Protein AF-A0A059XBL7-F1 (afdb_monomer)

Secondary structure (DSSP, 8-state):
-GGGHHHHHHHHHHHHHTT-HHHHHHHHHHHHHH-TT-HHHHHHHHHHHHHTT-HHHHHHHHHHHHHH-TT-HHHHHHHHHHHHHHT-HHHHHHHHHHHHHH-TT-TTHHHHHHHHHH--

Nearest PDB structures (foldseek):
  5hrz-assembly1_A  TM=9.425E-01  e=1.582E-05  synthetic construct
  6fd7-assembly1_A  TM=9.220E-01  e=4.304E-05  Homo sapiens
  2vyi-assembly2_B  TM=9.079E-01  e=3.704E-05  Homo sapiens
  4cgv-assembly3_C  TM=9.258E-01  e=6.423E-05  Homo sapiens
  6q3q-assembly1_B  TM=8.968E-01  e=1.747E-04  Arabidopsis

Foldseek 3Di:
DLVVLVVLLVVLLVCLVVVVLVSSLVSLVVSCVVPVLPLSSLLSNLSSCLSVLVLVSNLVSLVSNCVVVVLDLLSLQSNLSSCVSVVVLVSNLVSLVSSCVSPVDDPSSVSSVVVNVVRD

Structure (mmCIF, N/CA/C/O backbone):
data_AF-A0A059XBL7-F1
#
_entry.id   AF-A0A059XBL7-F1
#
loop_
_atom_site.group_PDB
_atom_site.id
_atom_site.type_symbol
_atom_site.label_atom_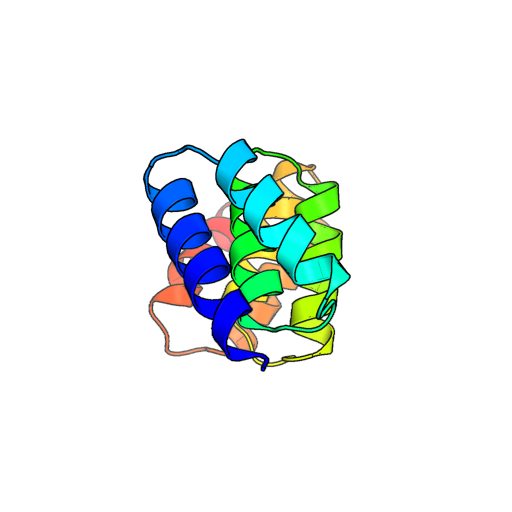id
_atom_site.label_alt_id
_atom_site.label_comp_id
_atom_site.label_asym_id
_atom_site.label_entity_id
_atom_site.label_seq_id
_atom_site.pdbx_PDB_ins_code
_atom_site.Cartn_x
_atom_site.Cartn_y
_atom_site.Cartn_z
_atom_site.occupancy
_atom_site.B_iso_or_equiv
_atom_site.auth_seq_id
_atom_site.auth_comp_id
_atom_site.auth_asym_id
_atom_site.auth_atom_id
_atom_site.pdbx_PDB_model_num
ATOM 1 N N . LYS A 1 1 ? 18.558 -5.503 -19.912 1.00 48.25 1 LYS A N 1
ATOM 2 C CA . LYS A 1 1 ? 19.126 -4.914 -18.674 1.00 48.25 1 LYS A CA 1
ATOM 3 C C . LYS A 1 1 ? 17.967 -4.405 -17.812 1.00 48.25 1 LYS A C 1
ATOM 5 O O . LYS A 1 1 ? 17.146 -3.682 -18.362 1.00 48.25 1 LYS A O 1
ATOM 10 N N . PRO A 1 2 ? 17.895 -4.751 -16.516 1.00 53.94 2 PRO A N 1
ATOM 11 C CA . PRO A 1 2 ? 16.863 -4.283 -15.570 1.00 53.94 2 PRO A CA 1
ATOM 12 C C . PRO A 1 2 ? 16.736 -2.749 -15.442 1.00 53.94 2 PRO A C 1
ATOM 14 O O . PRO A 1 2 ? 15.743 -2.238 -14.940 1.00 53.94 2 PRO A O 1
ATOM 17 N N . THR A 1 3 ? 17.709 -1.996 -15.963 1.00 60.31 3 THR A N 1
ATOM 18 C CA . THR A 1 3 ? 17.829 -0.529 -15.906 1.00 60.31 3 THR A CA 1
ATOM 19 C C . THR A 1 3 ? 16.700 0.272 -16.574 1.00 60.31 3 THR A C 1
ATOM 21 O O . THR A 1 3 ? 16.687 1.489 -16.436 1.00 60.31 3 THR A O 1
ATOM 24 N N . TYR A 1 4 ? 15.763 -0.354 -17.298 1.00 69.44 4 TYR A N 1
ATOM 25 C CA . TYR A 1 4 ? 14.608 0.342 -17.898 1.00 69.44 4 TYR A CA 1
ATOM 26 C C . TYR A 1 4 ? 13.348 0.331 -17.008 1.00 69.44 4 TYR A C 1
ATOM 28 O O . TYR A 1 4 ? 12.383 1.036 -17.300 1.00 69.44 4 TYR A O 1
ATOM 36 N N . LEU A 1 5 ? 13.344 -0.439 -15.912 1.00 85.25 5 LEU A N 1
ATOM 37 C CA . LEU A 1 5 ? 12.198 -0.506 -14.997 1.00 85.25 5 LEU A CA 1
ATOM 38 C C . LEU A 1 5 ? 12.149 0.707 -14.058 1.00 85.25 5 LEU A C 1
ATOM 40 O O . LEU A 1 5 ? 11.095 1.317 -13.895 1.00 85.25 5 LEU A O 1
ATOM 44 N N . GLU A 1 6 ? 13.302 1.106 -13.517 1.00 88.25 6 GLU A N 1
ATOM 45 C CA . GLU A 1 6 ? 13.434 2.218 -12.561 1.00 88.25 6 GLU A CA 1
ATOM 46 C C . GLU A 1 6 ? 12.851 3.551 -13.069 1.00 88.25 6 GLU A C 1
ATOM 48 O O . GLU A 1 6 ? 12.066 4.164 -12.345 1.00 88.25 6 GLU A O 1
ATOM 53 N N . PRO A 1 7 ? 13.102 4.001 -14.319 1.00 92.88 7 PRO A N 1
ATOM 54 C CA . PRO A 1 7 ? 12.481 5.225 -14.826 1.00 92.88 7 PRO A CA 1
ATOM 55 C C . PRO A 1 7 ? 10.948 5.179 -14.835 1.00 92.88 7 PRO A C 1
ATOM 57 O O . PRO A 1 7 ? 10.307 6.193 -14.569 1.00 92.88 7 PRO A O 1
ATOM 60 N N . ARG A 1 8 ? 10.349 4.010 -15.108 1.00 93.50 8 ARG A N 1
ATOM 61 C CA . ARG A 1 8 ? 8.887 3.840 -15.100 1.00 93.50 8 ARG A CA 1
ATOM 62 C C . ARG A 1 8 ? 8.323 3.876 -13.687 1.00 93.50 8 ARG A C 1
ATOM 64 O O . ARG A 1 8 ? 7.288 4.501 -13.480 1.00 93.50 8 ARG A O 1
ATOM 71 N N . ILE A 1 9 ? 9.010 3.261 -12.725 1.00 96.44 9 ILE A N 1
ATOM 72 C CA . ILE A 1 9 ? 8.625 3.307 -11.307 1.00 96.44 9 ILE A CA 1
ATOM 73 C C . ILE A 1 9 ? 8.712 4.747 -10.788 1.00 96.44 9 ILE A C 1
ATOM 75 O O . ILE A 1 9 ? 7.768 5.234 -10.169 1.00 96.44 9 ILE A O 1
ATOM 79 N N . ASN A 1 10 ? 9.803 5.451 -11.096 1.00 95.75 10 ASN A N 1
ATOM 80 C CA . ASN A 1 10 ? 10.001 6.840 -10.683 1.00 95.75 10 ASN A CA 1
ATOM 81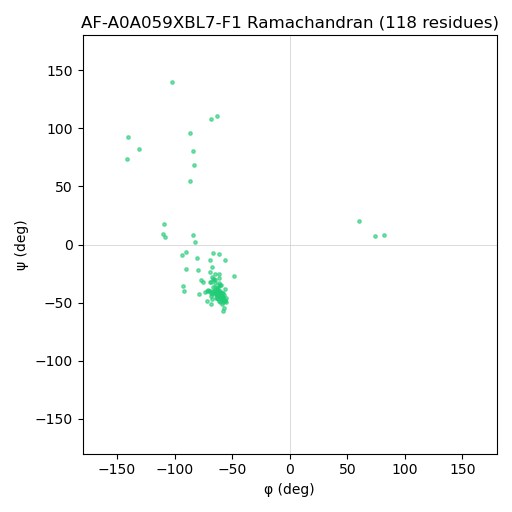 C C . ASN A 1 10 ? 8.946 7.769 -11.296 1.00 95.75 10 ASN A C 1
ATOM 83 O O . ASN A 1 10 ? 8.352 8.584 -10.588 1.00 95.75 10 ASN A O 1
ATOM 87 N N . LEU A 1 11 ? 8.656 7.611 -12.592 1.00 96.19 11 LEU A N 1
ATOM 88 C CA . LEU A 1 11 ? 7.587 8.354 -13.257 1.00 96.19 11 LEU A CA 1
ATOM 89 C C . LEU A 1 11 ? 6.223 8.071 -12.616 1.00 96.19 11 LEU A C 1
ATOM 91 O O . LEU A 1 11 ? 5.470 9.009 -12.361 1.00 96.19 11 LEU A O 1
ATOM 95 N N . ALA A 1 12 ? 5.922 6.809 -12.311 1.00 97.12 12 ALA A N 1
ATOM 96 C CA . ALA A 1 12 ? 4.683 6.437 -11.641 1.00 97.12 12 ALA A CA 1
ATOM 97 C C . ALA A 1 12 ? 4.568 7.060 -10.238 1.00 97.12 12 ALA A C 1
ATOM 99 O O . ALA A 1 12 ? 3.497 7.530 -9.861 1.00 97.12 12 ALA A O 1
ATOM 100 N N . GLY A 1 13 ? 5.674 7.158 -9.493 1.00 97.06 13 GLY A N 1
ATOM 101 C CA . GLY A 1 13 ? 5.721 7.874 -8.216 1.00 97.06 13 GLY A CA 1
ATOM 102 C C . GLY A 1 13 ? 5.352 9.357 -8.356 1.00 97.06 13 GLY A C 1
ATOM 103 O O . GLY A 1 13 ? 4.516 9.864 -7.606 1.00 97.06 13 GLY A O 1
ATOM 104 N N . ILE A 1 14 ? 5.897 10.039 -9.368 1.00 97.62 14 ILE A N 1
ATOM 105 C CA . ILE A 1 14 ? 5.550 11.437 -9.682 1.00 97.62 14 ILE A CA 1
ATOM 106 C C . ILE A 1 14 ? 4.076 11.546 -10.102 1.00 97.62 14 ILE A C 1
ATOM 108 O O . ILE A 1 14 ? 3.363 12.452 -9.674 1.00 97.62 14 ILE A O 1
ATOM 112 N N . GLN A 1 15 ? 3.584 10.608 -10.911 1.00 97.75 15 GLN A N 1
ATOM 113 C CA . GLN A 1 15 ? 2.184 10.570 -11.338 1.00 97.75 15 GLN A CA 1
ATOM 114 C C . GLN A 1 15 ? 1.227 10.379 -10.152 1.00 97.75 15 GLN A C 1
ATOM 116 O O . GLN A 1 15 ? 0.212 11.074 -10.093 1.00 97.75 15 GLN A O 1
ATOM 121 N N . ASN A 1 16 ? 1.567 9.537 -9.169 1.00 96.44 16 ASN A N 1
ATOM 122 C CA . ASN A 1 16 ? 0.805 9.410 -7.922 1.00 96.44 16 ASN A CA 1
ATOM 123 C C . ASN A 1 16 ? 0.730 10.738 -7.159 1.00 96.44 16 ASN A C 1
ATOM 125 O O . ASN A 1 16 ? -0.335 11.099 -6.661 1.00 96.44 16 ASN A O 1
ATOM 129 N N . GLN A 1 17 ? 1.836 11.482 -7.070 1.00 96.44 17 GLN A N 1
ATOM 130 C CA . GLN A 1 17 ? 1.849 12.805 -6.431 1.00 96.44 17 GLN A CA 1
ATOM 131 C C . GLN A 1 17 ? 0.979 13.820 -7.186 1.00 96.44 17 GLN A C 1
ATOM 133 O O . GLN A 1 17 ? 0.351 14.674 -6.570 1.00 96.44 17 GLN A O 1
ATOM 138 N N . GLN A 1 18 ? 0.894 13.696 -8.511 1.00 97.44 18 GLN A N 1
ATOM 139 C CA . GLN A 1 18 ? 0.064 14.5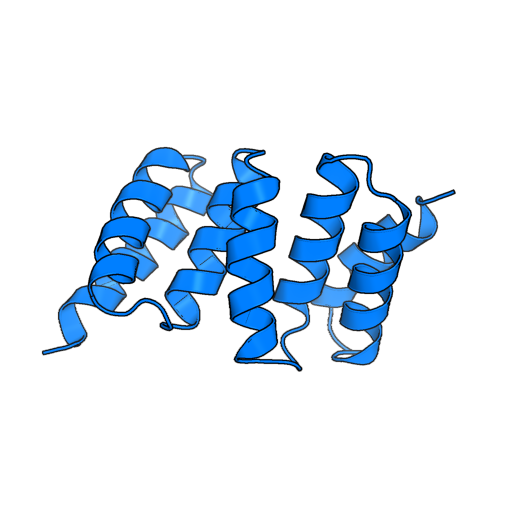45 -9.371 1.00 97.44 18 GLN A CA 1
ATOM 140 C C . GLN A 1 18 ? -1.413 14.117 -9.441 1.00 97.44 18 GLN A C 1
ATOM 142 O O . GLN A 1 18 ? -2.175 14.707 -10.203 1.00 97.44 18 GLN A O 1
ATOM 147 N N . GLY A 1 19 ? -1.827 13.071 -8.717 1.00 96.94 19 GLY A N 1
ATOM 148 C CA . GLY A 1 19 ? -3.191 12.534 -8.795 1.00 96.94 19 GLY A CA 1
ATOM 149 C C . GLY A 1 19 ? -3.492 11.731 -10.069 1.00 96.94 19 GLY A C 1
ATOM 150 O O . GLY A 1 19 ? -4.631 11.336 -10.307 1.00 96.94 19 GLY A O 1
ATOM 151 N N . LYS A 1 20 ? -2.482 11.457 -10.901 1.00 98.19 20 LYS A N 1
ATOM 152 C CA . LYS A 1 20 ? -2.599 10.737 -12.179 1.00 98.19 20 LYS A CA 1
ATOM 153 C C . LYS A 1 20 ? -2.505 9.223 -11.968 1.00 98.19 20 LYS A C 1
ATOM 155 O O . LYS A 1 20 ? -1.673 8.548 -12.573 1.00 98.19 20 LYS A O 1
ATOM 160 N N . TYR A 1 21 ? -3.357 8.689 -11.096 1.00 97.62 21 TYR A N 1
ATOM 161 C CA . TYR A 1 21 ? -3.237 7.316 -10.594 1.00 97.62 21 TYR A CA 1
ATOM 162 C C . TYR A 1 21 ? -3.323 6.253 -11.691 1.00 97.62 21 TYR A C 1
ATOM 164 O O . TYR A 1 21 ? -2.540 5.312 -11.675 1.00 97.62 21 TYR A O 1
ATOM 172 N N . GLN A 1 22 ? -4.213 6.411 -12.677 1.00 97.75 22 GLN A N 1
ATOM 173 C CA . GLN A 1 22 ? -4.337 5.419 -13.749 1.00 97.75 22 GLN A CA 1
ATOM 174 C C . GLN A 1 22 ? -3.057 5.321 -14.589 1.00 97.75 22 GLN A C 1
ATOM 176 O O . GLN A 1 22 ? -2.588 4.225 -14.865 1.00 97.75 22 GLN A O 1
ATOM 181 N N . GLN A 1 23 ? -2.430 6.456 -14.909 1.00 97.56 23 GLN A N 1
ATOM 182 C CA . GLN A 1 23 ? -1.173 6.459 -15.662 1.00 97.56 23 GLN A CA 1
ATOM 183 C C . GLN A 1 23 ? -0.021 5.837 -14.857 1.00 97.56 23 GLN A C 1
ATOM 185 O O . GLN A 1 23 ? 0.826 5.146 -15.424 1.00 97.56 23 GLN A O 1
ATOM 190 N N . ALA A 1 24 ? -0.001 6.065 -13.538 1.00 97.88 24 ALA A N 1
ATOM 191 C CA . ALA A 1 24 ? 0.949 5.414 -12.644 1.00 97.8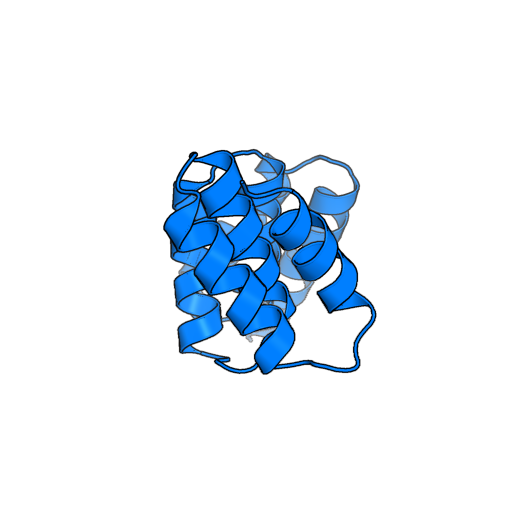8 24 ALA A CA 1
ATOM 192 C C . ALA A 1 24 ? 0.749 3.892 -12.642 1.00 97.88 24 ALA A C 1
ATOM 194 O O . ALA A 1 24 ? 1.715 3.147 -12.805 1.00 97.88 24 ALA A O 1
ATOM 195 N N . ILE A 1 25 ? -0.504 3.437 -12.524 1.00 98.31 25 ILE A N 1
ATOM 196 C CA . ILE A 1 25 ? -0.875 2.019 -12.570 1.00 98.31 25 ILE A CA 1
ATOM 197 C C . ILE A 1 25 ? -0.417 1.395 -13.890 1.00 98.31 25 ILE A C 1
ATOM 199 O O . ILE A 1 25 ? 0.280 0.390 -13.851 1.00 98.31 25 ILE A O 1
ATOM 203 N N . ASP A 1 26 ? -0.705 2.008 -15.039 1.00 96.75 26 ASP A N 1
ATOM 204 C CA . ASP A 1 26 ? -0.332 1.458 -16.350 1.00 96.75 26 ASP A CA 1
ATOM 205 C C . ASP A 1 26 ? 1.192 1.266 -16.485 1.00 96.75 26 ASP A C 1
ATOM 207 O O . ASP A 1 26 ? 1.671 0.232 -16.959 1.00 96.75 26 ASP A O 1
ATOM 211 N N . ASN A 1 27 ? 1.981 2.237 -16.007 1.00 96.06 27 ASN A N 1
ATOM 212 C CA . ASN A 1 27 ? 3.441 2.135 -15.984 1.00 96.06 27 ASN A CA 1
ATOM 213 C C . ASN A 1 27 ? 3.939 1.003 -15.078 1.00 96.06 27 ASN A C 1
ATOM 215 O O . ASN A 1 27 ? 4.879 0.290 -15.439 1.00 96.06 27 ASN A O 1
ATOM 219 N N . LEU A 1 28 ? 3.329 0.844 -13.906 1.00 97.38 28 LEU A N 1
ATOM 220 C CA . LEU A 1 28 ? 3.721 -0.152 -12.912 1.00 97.38 28 LEU A CA 1
ATOM 221 C C . LEU A 1 28 ? 3.251 -1.559 -13.283 1.00 97.38 28 LEU A C 1
ATOM 223 O O . LEU A 1 28 ? 3.945 -2.522 -12.977 1.00 97.38 28 LEU A O 1
ATOM 227 N N . GLU A 1 29 ? 2.133 -1.693 -13.991 1.00 96.31 29 GLU A N 1
ATOM 228 C CA . GLU A 1 29 ? 1.648 -2.960 -14.538 1.00 96.31 29 GLU A CA 1
ATOM 229 C C . GLU A 1 29 ? 2.602 -3.520 -15.592 1.00 96.31 29 GLU A C 1
ATOM 231 O O . GLU A 1 29 ? 2.929 -4.708 -15.564 1.00 96.31 29 GLU A O 1
ATOM 236 N N . PHE A 1 30 ? 3.144 -2.658 -16.457 1.00 94.06 30 PHE A N 1
ATOM 237 C CA . PHE A 1 30 ? 4.219 -3.048 -17.368 1.00 94.06 30 PHE A CA 1
ATOM 238 C C . PH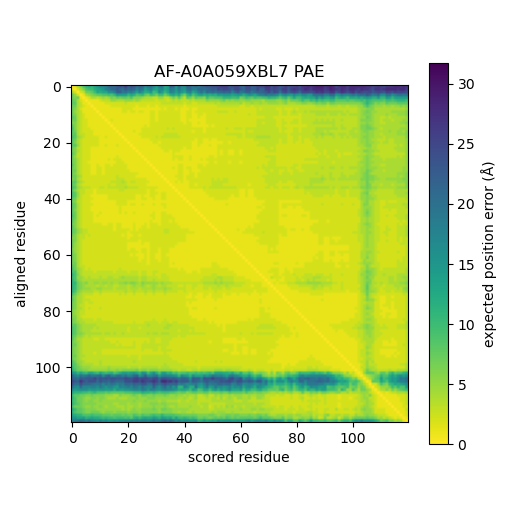E A 1 30 ? 5.451 -3.557 -16.604 1.00 94.06 30 PHE A C 1
ATOM 240 O O . PHE A 1 30 ? 6.023 -4.588 -16.953 1.00 94.06 30 PHE A O 1
ATOM 247 N N . VAL A 1 31 ? 5.851 -2.867 -15.530 1.00 95.25 31 VAL A N 1
ATOM 248 C CA . VAL A 1 31 ? 6.971 -3.313 -14.685 1.00 95.25 31 VAL A CA 1
ATOM 249 C C . VAL A 1 31 ? 6.647 -4.646 -14.009 1.00 95.25 31 VAL A C 1
ATOM 251 O O . VAL A 1 31 ? 7.496 -5.532 -13.998 1.00 95.25 31 VAL A O 1
ATOM 254 N N . ARG A 1 32 ? 5.419 -4.832 -13.512 1.00 95.56 32 ARG A N 1
ATOM 255 C CA . ARG A 1 32 ? 4.960 -6.061 -12.852 1.00 95.56 32 ARG A CA 1
ATOM 256 C C . ARG A 1 32 ? 5.008 -7.282 -13.767 1.00 95.56 32 ARG A C 1
ATOM 258 O O . ARG A 1 32 ? 5.295 -8.373 -13.287 1.00 95.56 32 ARG A O 1
ATOM 265 N N . GLN A 1 33 ? 4.748 -7.114 -15.063 1.00 94.81 33 GLN A N 1
ATOM 266 C CA . GLN A 1 33 ? 4.876 -8.201 -16.041 1.00 94.81 33 GLN A CA 1
ATOM 267 C C . GLN A 1 33 ? 6.327 -8.677 -16.204 1.00 94.81 33 GLN A C 1
ATOM 269 O O . GLN A 1 33 ? 6.556 -9.847 -16.495 1.00 94.81 33 GLN A O 1
ATOM 274 N N . LEU A 1 34 ? 7.300 -7.782 -16.015 1.00 93.75 34 LEU A N 1
ATOM 275 C CA . LEU A 1 34 ? 8.724 -8.072 -16.190 1.00 93.75 34 LEU A CA 1
ATOM 276 C C . LEU A 1 34 ? 9.394 -8.525 -14.889 1.00 93.75 34 LEU A C 1
ATOM 278 O O . LEU A 1 34 ? 10.222 -9.432 -14.908 1.00 93.75 34 LEU A O 1
ATOM 282 N N . ASP A 1 35 ? 9.034 -7.903 -13.768 1.00 93.56 35 ASP A N 1
ATOM 283 C CA . ASP A 1 35 ? 9.465 -8.288 -12.429 1.00 93.56 35 ASP A CA 1
ATOM 284 C C . ASP A 1 35 ? 8.296 -8.154 -11.435 1.00 93.56 35 ASP A C 1
ATOM 286 O O . ASP A 1 35 ? 8.080 -7.091 -10.837 1.00 93.56 35 ASP A O 1
ATOM 290 N N . PRO A 1 36 ? 7.528 -9.237 -11.217 1.00 94.50 36 PRO A N 1
ATOM 291 C CA . PRO A 1 36 ? 6.356 -9.204 -10.351 1.00 94.50 36 PRO A CA 1
ATOM 292 C C . PRO A 1 36 ? 6.701 -9.031 -8.872 1.00 94.50 36 PRO A C 1
ATOM 294 O O . PRO A 1 36 ? 5.801 -8.768 -8.078 1.00 94.50 36 PRO A O 1
ATOM 297 N N . ASN A 1 37 ? 7.968 -9.192 -8.476 1.00 93.31 37 ASN A N 1
ATOM 298 C CA . ASN A 1 37 ? 8.404 -9.106 -7.082 1.00 93.31 37 ASN A CA 1
ATOM 299 C C . ASN A 1 37 ? 9.244 -7.854 -6.796 1.00 93.31 37 ASN A C 1
ATOM 301 O O . ASN A 1 37 ? 9.790 -7.727 -5.696 1.00 93.31 37 ASN A O 1
ATOM 305 N N . HIS A 1 38 ? 9.331 -6.920 -7.747 1.00 94.50 38 HIS A N 1
ATOM 306 C CA . HIS A 1 38 ? 10.098 -5.695 -7.578 1.00 94.50 38 HIS A CA 1
ATOM 307 C C . HIS A 1 38 ? 9.529 -4.833 -6.441 1.00 94.50 38 HIS A C 1
ATOM 309 O O . HIS A 1 38 ? 8.452 -4.245 -6.560 1.00 94.50 38 HIS A O 1
ATOM 315 N N . ARG A 1 39 ? 10.264 -4.719 -5.328 1.00 94.25 39 ARG A N 1
ATOM 316 C CA . ARG A 1 39 ? 9.772 -4.089 -4.086 1.00 94.25 39 ARG A CA 1
ATOM 317 C C . ARG A 1 39 ? 9.285 -2.653 -4.286 1.00 94.25 39 ARG A C 1
ATOM 319 O O . ARG A 1 39 ? 8.178 -2.327 -3.869 1.00 94.25 39 ARG A O 1
ATOM 326 N N . ALA A 1 40 ? 10.066 -1.819 -4.976 1.00 94.44 40 ALA A N 1
ATOM 327 C CA . ALA A 1 40 ? 9.688 -0.427 -5.230 1.00 94.44 40 ALA A CA 1
ATOM 328 C C . ALA A 1 40 ? 8.455 -0.306 -6.142 1.00 94.44 40 ALA A C 1
ATOM 330 O O . ALA A 1 40 ? 7.674 0.631 -6.002 1.00 94.44 40 ALA A O 1
ATOM 331 N N . MET A 1 41 ? 8.240 -1.272 -7.044 1.00 96.50 41 MET A N 1
ATOM 332 C CA . MET A 1 41 ? 7.035 -1.300 -7.877 1.00 96.50 41 MET A CA 1
ATOM 333 C C . MET A 1 41 ? 5.825 -1.673 -7.027 1.00 96.50 41 MET A C 1
ATOM 335 O O . MET A 1 41 ? 4.835 -0.953 -7.069 1.00 96.50 41 MET A O 1
ATOM 339 N N . LEU A 1 42 ? 5.915 -2.735 -6.216 1.00 97.75 42 LEU A N 1
ATOM 340 C CA . LEU A 1 42 ? 4.821 -3.159 -5.336 1.00 97.75 42 LEU A CA 1
ATOM 341 C C . LEU A 1 42 ? 4.414 -2.039 -4.372 1.00 97.75 42 LEU A C 1
ATOM 343 O O . LEU A 1 42 ? 3.229 -1.780 -4.188 1.00 97.75 42 LEU A O 1
ATOM 347 N N . HIS A 1 43 ? 5.397 -1.334 -3.813 1.00 96.94 43 HIS A N 1
ATOM 348 C CA . HIS A 1 43 ? 5.180 -0.164 -2.969 1.00 96.94 43 HIS A CA 1
ATOM 349 C C . HIS A 1 43 ? 4.388 0.933 -3.697 1.00 96.94 43 HIS A C 1
ATOM 351 O O . HIS A 1 43 ? 3.308 1.324 -3.252 1.00 96.94 43 HIS A O 1
ATOM 357 N N . THR A 1 44 ? 4.888 1.395 -4.845 1.00 97.81 44 THR A N 1
ATOM 358 C CA . THR A 1 44 ? 4.271 2.499 -5.595 1.00 97.81 44 THR A CA 1
ATOM 359 C C . THR A 1 44 ? 2.915 2.106 -6.193 1.00 97.81 44 THR A C 1
ATOM 361 O O . THR A 1 44 ? 2.008 2.935 -6.267 1.00 97.81 44 THR A O 1
ATOM 364 N N . LEU A 1 45 ? 2.737 0.838 -6.577 1.00 98.12 45 LEU A N 1
ATOM 365 C CA . LEU A 1 45 ? 1.486 0.318 -7.132 1.00 98.12 45 LEU A CA 1
ATOM 366 C C . LEU A 1 45 ? 0.420 0.170 -6.046 1.00 98.12 45 LEU A C 1
ATOM 368 O O . LEU A 1 45 ? -0.726 0.557 -6.261 1.00 98.12 45 LEU A O 1
ATOM 372 N N . GLY A 1 46 ? 0.803 -0.312 -4.862 1.00 98.19 46 GLY A N 1
ATOM 373 C CA . GLY A 1 46 ? -0.076 -0.349 -3.696 1.00 98.19 46 GLY A CA 1
ATOM 374 C C . GLY A 1 46 ? -0.566 1.046 -3.295 1.00 98.19 46 GLY A C 1
ATOM 375 O O . GLY A 1 46 ? -1.759 1.230 -3.067 1.00 98.19 46 GLY A O 1
ATOM 376 N N . ASP A 1 47 ? 0.324 2.046 -3.286 1.00 97.56 47 ASP A N 1
ATOM 377 C CA . ASP A 1 47 ? -0.033 3.457 -3.060 1.00 97.56 47 ASP A CA 1
ATOM 378 C C . ASP A 1 47 ? -0.984 4.000 -4.142 1.00 97.56 47 ASP A C 1
ATOM 380 O O . ASP A 1 47 ? -1.988 4.641 -3.825 1.00 97.56 47 ASP A O 1
ATOM 384 N N . ALA A 1 48 ? -0.718 3.701 -5.419 1.00 98.25 48 ALA A N 1
ATOM 385 C CA . ALA A 1 48 ? -1.569 4.127 -6.533 1.00 98.25 48 ALA A CA 1
ATOM 386 C C . ALA A 1 48 ? -2.986 3.539 -6.425 1.00 98.25 48 ALA A C 1
ATOM 388 O O . ALA A 1 48 ? -3.982 4.249 -6.603 1.00 98.25 48 ALA A O 1
ATOM 389 N N . TYR A 1 49 ? -3.093 2.248 -6.095 1.00 98.62 49 TYR A N 1
ATOM 390 C CA . TYR A 1 49 ? -4.375 1.583 -5.877 1.00 98.62 49 TYR A CA 1
ATOM 391 C C . TYR A 1 49 ? -5.118 2.142 -4.666 1.00 98.62 49 TYR A C 1
ATOM 393 O O . TYR A 1 49 ? -6.310 2.430 -4.764 1.00 98.62 49 TYR A O 1
ATOM 401 N N . LEU A 1 50 ? -4.420 2.386 -3.555 1.00 98.06 50 LEU A N 1
ATOM 402 C CA . LEU A 1 50 ? -5.022 2.977 -2.364 1.00 98.06 50 LEU A CA 1
ATOM 403 C C . LEU A 1 50 ? -5.593 4.373 -2.658 1.00 98.06 50 LEU A C 1
ATOM 405 O O . LEU A 1 50 ? -6.758 4.643 -2.363 1.00 98.06 50 LEU A O 1
ATOM 409 N N . LYS A 1 51 ? -4.804 5.249 -3.292 1.00 96.56 51 LYS A N 1
ATOM 410 C CA . LYS A 1 51 ? -5.218 6.623 -3.621 1.00 96.56 51 LYS A CA 1
ATOM 411 C C . LYS A 1 51 ? -6.336 6.684 -4.662 1.00 96.56 51 LYS A C 1
ATOM 413 O O . LYS A 1 51 ? -7.168 7.586 -4.611 1.00 96.56 51 LYS A O 1
ATOM 418 N N . SER A 1 52 ? -6.406 5.699 -5.557 1.00 97.62 52 SER A N 1
ATOM 419 C CA . SER A 1 52 ? -7.526 5.525 -6.494 1.00 97.62 52 SER A CA 1
ATOM 420 C C . SER A 1 52 ? -8.721 4.762 -5.903 1.00 97.62 52 SER A C 1
ATOM 422 O O . SER A 1 52 ? -9.662 4.457 -6.633 1.00 97.62 52 SER A O 1
ATOM 424 N N . LYS A 1 53 ? -8.718 4.474 -4.590 1.00 97.81 53 LYS A N 1
ATOM 425 C CA . LYS A 1 53 ? -9.767 3.733 -3.860 1.00 97.81 53 LYS A CA 1
ATOM 426 C C . LYS A 1 53 ? -10.012 2.307 -4.372 1.00 97.81 53 LYS A C 1
ATOM 428 O O . LYS A 1 53 ? -11.044 1.704 -4.088 1.00 97.81 53 LYS A O 1
ATOM 433 N N . ARG A 1 54 ? -9.051 1.731 -5.095 1.00 98.44 54 ARG A N 1
ATOM 434 C CA . ARG A 1 54 ? -9.052 0.327 -5.528 1.00 98.44 54 ARG A CA 1
ATOM 435 C C . ARG A 1 54 ? -8.520 -0.550 -4.400 1.00 98.44 54 ARG A C 1
ATOM 437 O O . ARG A 1 54 ? -7.417 -1.088 -4.470 1.00 98.44 54 ARG A O 1
ATOM 444 N N . TYR A 1 55 ? -9.294 -0.643 -3.324 1.00 98.62 55 TYR A N 1
ATOM 445 C CA . TYR A 1 55 ? -8.817 -1.213 -2.067 1.00 98.62 55 TYR A CA 1
ATOM 446 C C . TYR A 1 55 ? -8.431 -2.693 -2.167 1.00 98.62 55 TYR A C 1
ATOM 448 O O . TYR A 1 55 ? -7.414 -3.081 -1.603 1.00 98.62 55 TYR A O 1
ATOM 456 N N . ASP A 1 56 ? -9.168 -3.509 -2.925 1.00 98.62 56 ASP A N 1
ATOM 457 C CA . ASP A 1 56 ? -8.830 -4.929 -3.118 1.00 98.62 56 ASP A CA 1
ATOM 458 C C . ASP A 1 56 ? -7.490 -5.131 -3.833 1.00 98.62 56 ASP A C 1
ATOM 460 O O . ASP A 1 56 ? -6.687 -5.987 -3.449 1.00 98.62 56 ASP A O 1
ATOM 464 N N . ASP A 1 57 ? -7.211 -4.309 -4.845 1.00 98.50 57 ASP A N 1
ATOM 465 C CA . ASP A 1 57 ? -5.930 -4.340 -5.546 1.00 98.50 57 ASP A CA 1
ATOM 466 C C . ASP A 1 57 ? -4.792 -3.853 -4.648 1.00 98.50 57 ASP A C 1
ATOM 468 O O . ASP A 1 57 ? -3.731 -4.480 -4.611 1.00 98.50 57 ASP A O 1
ATOM 472 N N . ALA A 1 58 ? -5.030 -2.790 -3.871 1.00 98.62 58 ALA A N 1
ATOM 473 C CA . ALA A 1 58 ? -4.075 -2.303 -2.883 1.00 98.62 58 ALA A CA 1
ATOM 474 C C . ALA A 1 58 ? -3.743 -3.394 -1.857 1.00 98.62 58 ALA A C 1
ATOM 476 O O . ALA A 1 58 ? -2.566 -3.661 -1.623 1.00 98.62 58 ALA A O 1
ATOM 477 N N . ILE A 1 59 ? -4.756 -4.070 -1.303 1.00 98.75 59 ILE A N 1
ATOM 478 C CA . ILE A 1 59 ? -4.579 -5.164 -0.341 1.00 98.75 59 ILE A CA 1
ATOM 479 C C . ILE A 1 59 ? -3.718 -6.263 -0.951 1.00 98.75 59 ILE A C 1
ATOM 481 O O . ILE A 1 59 ? -2.672 -6.591 -0.403 1.00 98.75 59 ILE A O 1
ATOM 485 N N . ARG A 1 60 ? -4.092 -6.782 -2.122 1.00 98.50 60 ARG A N 1
ATOM 486 C CA . ARG A 1 60 ? -3.348 -7.860 -2.787 1.00 98.50 60 ARG A CA 1
ATOM 487 C C . ARG A 1 60 ? -1.886 -7.483 -3.042 1.00 98.50 60 ARG A C 1
ATOM 489 O O . ARG A 1 60 ? -0.986 -8.263 -2.730 1.00 98.50 60 ARG A O 1
ATOM 496 N N . THR A 1 61 ? -1.639 -6.291 -3.583 1.00 98.50 61 THR A N 1
ATOM 497 C CA . THR A 1 61 ? -0.286 -5.811 -3.895 1.00 98.50 61 THR A CA 1
ATOM 498 C C . THR A 1 61 ? 0.546 -5.560 -2.634 1.00 98.50 61 THR A C 1
ATOM 500 O O . THR A 1 61 ? 1.713 -5.951 -2.580 1.00 98.50 61 THR A O 1
ATOM 503 N N . LEU A 1 62 ? -0.033 -4.956 -1.596 1.00 98.31 62 LEU A N 1
ATOM 504 C CA . LEU A 1 62 ? 0.680 -4.667 -0.352 1.00 98.31 62 LEU A CA 1
ATOM 505 C C . LEU A 1 62 ? 0.889 -5.923 0.502 1.00 98.31 62 LEU A C 1
ATOM 507 O O . LEU A 1 62 ? 1.931 -6.043 1.140 1.00 98.31 62 LEU A O 1
ATOM 511 N N . THR A 1 63 ? -0.029 -6.895 0.467 1.00 98.50 63 THR A N 1
ATOM 512 C CA . THR A 1 63 ? 0.166 -8.220 1.078 1.00 98.50 63 THR A CA 1
ATOM 513 C C . THR A 1 63 ? 1.365 -8.934 0.453 1.00 98.50 63 THR A C 1
ATOM 515 O O . THR A 1 63 ? 2.184 -9.514 1.166 1.00 98.50 63 THR A O 1
ATOM 518 N N . GLN A 1 64 ? 1.530 -8.840 -0.870 1.00 98.12 64 GLN A N 1
ATOM 519 C CA . GLN A 1 64 ? 2.728 -9.352 -1.531 1.00 98.12 64 GLN A CA 1
ATOM 520 C C . GLN A 1 64 ? 3.991 -8.620 -1.052 1.00 98.12 64 GLN A C 1
ATOM 522 O O . GLN A 1 64 ? 5.002 -9.270 -0.787 1.00 98.12 64 GLN A O 1
ATOM 527 N N . LEU A 1 65 ? 3.941 -7.290 -0.902 1.00 97.50 65 LEU A N 1
ATOM 528 C CA . LEU A 1 65 ? 5.073 -6.506 -0.404 1.00 97.50 65 LEU A CA 1
ATOM 529 C C . LEU A 1 65 ? 5.475 -6.909 1.020 1.00 97.50 65 LEU A C 1
ATOM 531 O O . LEU A 1 65 ? 6.652 -7.181 1.235 1.00 97.50 65 LEU A O 1
ATOM 535 N N . VAL A 1 66 ? 4.539 -7.024 1.969 1.00 96.62 66 VAL A N 1
ATOM 536 C CA . VAL A 1 66 ? 4.869 -7.447 3.348 1.00 96.62 66 VAL A CA 1
ATOM 537 C C . VAL A 1 66 ? 5.339 -8.899 3.420 1.00 96.62 66 VAL A C 1
ATOM 539 O O . VAL A 1 66 ? 6.158 -9.234 4.268 1.00 96.62 66 VAL A O 1
ATOM 542 N N . GLY A 1 67 ? 4.901 -9.765 2.500 1.00 96.44 67 GLY A N 1
ATOM 543 C CA . GLY A 1 67 ? 5.456 -11.116 2.372 1.00 96.44 67 GLY A CA 1
ATOM 544 C C . GLY A 1 67 ? 6.931 -11.125 1.943 1.00 96.44 67 GLY A C 1
ATOM 545 O O . GLY A 1 67 ? 7.656 -12.071 2.245 1.00 96.44 67 GLY A O 1
ATOM 546 N N . ARG A 1 68 ? 7.392 -10.074 1.252 1.00 93.88 68 ARG A N 1
ATOM 547 C CA . ARG A 1 68 ? 8.794 -9.893 0.832 1.00 93.88 68 ARG A CA 1
ATOM 548 C C . ARG A 1 68 ? 9.614 -9.085 1.827 1.00 93.88 68 ARG A C 1
ATOM 550 O O . ARG A 1 68 ? 10.798 -9.361 1.996 1.00 93.88 68 ARG A O 1
ATOM 557 N N . ASP A 1 69 ? 8.993 -8.098 2.451 1.00 92.75 69 ASP A N 1
ATOM 558 C CA . ASP A 1 69 ? 9.592 -7.229 3.452 1.00 92.75 69 ASP A CA 1
ATOM 559 C C . ASP A 1 69 ? 8.675 -7.140 4.683 1.00 92.75 69 ASP A C 1
ATOM 561 O O . ASP A 1 69 ? 7.895 -6.192 4.834 1.00 92.75 69 ASP A O 1
ATOM 565 N N . PRO A 1 70 ? 8.750 -8.135 5.588 1.00 93.81 70 PRO A N 1
ATOM 566 C CA . PRO A 1 70 ? 7.872 -8.208 6.754 1.00 93.81 70 PRO A CA 1
ATOM 567 C C . PRO A 1 70 ? 8.090 -7.091 7.773 1.00 93.81 70 PRO A C 1
ATOM 569 O O . PRO A 1 70 ? 7.332 -7.015 8.739 1.00 93.81 70 PRO A O 1
ATOM 572 N N . LYS A 1 71 ? 9.124 -6.258 7.595 1.00 90.81 71 LYS A N 1
ATOM 573 C CA . LYS A 1 71 ? 9.471 -5.135 8.471 1.00 90.81 71 LYS A CA 1
ATOM 574 C C . LYS A 1 71 ? 9.190 -3.780 7.817 1.00 90.81 71 LYS A C 1
ATOM 576 O O . LYS A 1 71 ? 9.712 -2.778 8.284 1.00 90.81 71 LYS A O 1
ATOM 581 N N . HIS A 1 72 ? 8.369 -3.731 6.766 1.00 89.69 72 HIS A N 1
ATOM 582 C CA . HIS A 1 72 ? 8.054 -2.498 6.045 1.00 89.69 72 HIS A CA 1
ATOM 583 C C . HIS A 1 72 ? 6.866 -1.745 6.686 1.00 89.69 72 HIS A C 1
ATOM 585 O O . HIS A 1 72 ? 5.712 -2.035 6.347 1.00 89.69 72 HIS A O 1
ATOM 591 N N . PRO A 1 73 ? 7.080 -0.739 7.563 1.00 89.19 73 PRO A N 1
ATOM 592 C CA . PRO A 1 73 ? 5.992 -0.091 8.307 1.00 89.19 73 PRO A CA 1
ATOM 593 C C . PRO A 1 73 ? 4.946 0.547 7.393 1.00 89.19 73 PRO A C 1
ATOM 595 O O . PRO A 1 73 ? 3.749 0.366 7.594 1.00 89.19 73 PRO A O 1
ATOM 598 N N . TYR A 1 74 ? 5.387 1.216 6.326 1.00 91.12 74 TYR A N 1
ATOM 599 C CA . TYR A 1 74 ? 4.490 1.867 5.373 1.00 91.12 74 TYR A CA 1
ATOM 600 C C . TYR A 1 74 ? 3.540 0.884 4.665 1.00 91.12 74 TYR A C 1
ATOM 602 O O . TYR A 1 74 ? 2.393 1.229 4.392 1.00 91.12 74 TYR A O 1
ATOM 610 N N . ALA A 1 75 ? 3.970 -0.357 4.409 1.00 95.19 75 ALA A N 1
ATOM 611 C CA . ALA A 1 75 ? 3.127 -1.336 3.731 1.00 95.19 75 ALA A CA 1
ATOM 612 C C . ALA A 1 75 ? 1.982 -1.785 4.649 1.00 95.19 75 ALA A C 1
ATOM 614 O O . ALA A 1 75 ? 0.839 -1.862 4.206 1.00 95.19 75 ALA A O 1
ATOM 615 N N . TYR A 1 76 ? 2.265 -1.981 5.942 1.00 96.75 76 TYR A N 1
ATOM 616 C CA . TYR A 1 76 ? 1.234 -2.242 6.945 1.00 96.75 76 TYR A CA 1
ATOM 617 C C . TYR A 1 76 ? 0.317 -1.036 7.177 1.00 96.75 76 TYR A C 1
ATOM 619 O O . TYR A 1 76 ? -0.895 -1.219 7.263 1.00 96.75 76 TYR A O 1
ATOM 627 N N . THR A 1 77 ? 0.841 0.195 7.208 1.00 95.62 77 THR A N 1
ATOM 628 C CA . THR A 1 77 ? -0.005 1.400 7.295 1.00 95.62 77 THR A CA 1
ATOM 629 C C . THR A 1 77 ? -0.980 1.468 6.119 1.00 95.62 77 THR A C 1
ATOM 631 O O . THR A 1 77 ? -2.180 1.633 6.323 1.00 95.62 77 THR A O 1
ATOM 634 N N . ASN A 1 78 ? -0.501 1.270 4.889 1.00 96.88 78 ASN A N 1
ATOM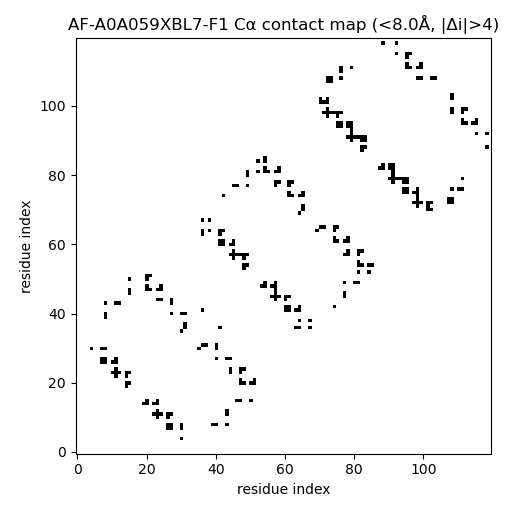 635 C CA . ASN A 1 78 ? -1.360 1.313 3.708 1.00 96.88 78 ASN A CA 1
ATOM 636 C C . ASN A 1 78 ? -2.332 0.127 3.625 1.00 96.88 78 ASN A C 1
ATOM 638 O O . ASN A 1 78 ? -3.448 0.308 3.141 1.00 96.88 78 ASN A O 1
ATOM 642 N N . LEU A 1 79 ? -1.958 -1.060 4.119 1.00 97.94 79 LEU A N 1
ATOM 643 C CA . LEU A 1 79 ? -2.900 -2.171 4.292 1.00 97.94 79 LEU A CA 1
ATOM 644 C C . LEU A 1 79 ? -4.017 -1.784 5.259 1.00 97.94 79 LEU A C 1
ATOM 646 O O . LEU A 1 79 ? -5.185 -2.006 4.951 1.00 97.94 79 LEU A O 1
ATOM 650 N N . GLY A 1 80 ? -3.669 -1.163 6.388 1.00 97.56 80 GLY A N 1
ATOM 651 C CA . GLY A 1 80 ? -4.638 -0.659 7.357 1.00 97.56 80 GLY A CA 1
ATOM 652 C C . GLY A 1 80 ? -5.634 0.310 6.721 1.00 97.56 80 GLY A C 1
ATOM 653 O O . GLY A 1 80 ? -6.841 0.110 6.834 1.00 97.56 80 GLY A O 1
ATOM 654 N N . LEU A 1 81 ? -5.132 1.288 5.961 1.00 97.50 81 LEU A N 1
ATOM 655 C CA . LEU A 1 81 ? -5.959 2.253 5.227 1.00 97.50 81 LEU A CA 1
ATOM 656 C C . LEU A 1 81 ? -6.834 1.589 4.153 1.00 97.50 81 LEU A C 1
ATOM 658 O O . LEU A 1 81 ? -7.975 2.000 3.947 1.00 97.50 81 LEU A O 1
ATOM 662 N N . ALA A 1 82 ? -6.324 0.567 3.460 1.00 98.38 82 ALA A N 1
ATOM 663 C CA . ALA A 1 82 ? -7.090 -0.144 2.441 1.00 98.38 82 ALA A CA 1
ATOM 664 C C . ALA A 1 82 ? -8.238 -0.958 3.056 1.00 98.38 82 ALA A C 1
ATOM 666 O O . ALA A 1 82 ? -9.364 -0.900 2.561 1.00 98.38 82 ALA A O 1
ATOM 667 N N . TYR A 1 83 ? -7.979 -1.675 4.154 1.00 98.50 83 TYR A N 1
ATOM 668 C CA . TYR A 1 83 ? -9.013 -2.407 4.888 1.00 98.50 83 TYR A CA 1
ATOM 669 C C . TYR A 1 83 ? -10.040 -1.467 5.526 1.00 98.50 83 TYR A C 1
ATOM 671 O O . TYR A 1 83 ? -11.237 -1.727 5.430 1.00 98.50 83 TYR A O 1
ATOM 679 N N . GLU A 1 84 ? -9.604 -0.335 6.085 1.00 97.06 84 GLU A N 1
ATOM 680 C CA . GLU A 1 84 ? -10.504 0.699 6.607 1.00 97.06 84 GLU A CA 1
ATOM 681 C C . GLU A 1 84 ? -11.396 1.269 5.495 1.00 97.06 84 GLU A C 1
ATOM 683 O O . GLU A 1 84 ? -12.608 1.367 5.671 1.00 97.06 84 GLU A O 1
ATOM 688 N N . GLY A 1 85 ? -10.830 1.551 4.315 1.00 96.94 85 GLY A N 1
ATOM 689 C CA . GLY A 1 85 ? -11.580 1.985 3.134 1.00 96.94 85 GLY A CA 1
ATOM 690 C C . GLY A 1 85 ? -12.611 0.962 2.640 1.00 96.94 85 GLY A C 1
ATOM 691 O O . GLY A 1 85 ? -13.645 1.351 2.098 1.00 96.94 85 GLY A O 1
ATOM 692 N N . LYS A 1 86 ? -12.374 -0.336 2.871 1.00 97.00 86 LYS A N 1
ATOM 693 C CA . LYS A 1 86 ? -13.356 -1.412 2.637 1.00 97.00 86 LYS A CA 1
ATOM 694 C C . LYS A 1 86 ? -14.393 -1.571 3.750 1.00 97.00 86 LYS A C 1
ATOM 696 O O . LYS A 1 86 ? -15.354 -2.313 3.561 1.00 97.00 86 LYS A O 1
ATOM 701 N N . GLY A 1 87 ? -14.197 -0.931 4.900 1.00 96.12 87 GLY A N 1
ATOM 702 C CA . GLY A 1 87 ? -15.014 -1.131 6.095 1.00 96.12 87 GLY A CA 1
ATOM 703 C C . GLY A 1 87 ? -14.629 -2.355 6.935 1.00 96.12 87 GLY A C 1
ATOM 704 O O . GLY A 1 87 ? -15.337 -2.671 7.889 1.00 96.12 87 GLY A O 1
ATOM 705 N N . ASP A 1 88 ? -13.514 -3.031 6.638 1.00 97.56 88 ASP A N 1
ATOM 706 C CA . ASP A 1 88 ? -12.986 -4.110 7.481 1.00 97.56 88 ASP A CA 1
ATOM 707 C C . ASP A 1 88 ? -12.138 -3.523 8.618 1.00 97.56 88 ASP A C 1
ATOM 709 O O . ASP A 1 88 ? -10.906 -3.454 8.577 1.00 97.56 88 ASP A O 1
ATOM 713 N N . VAL A 1 89 ? -12.839 -3.056 9.650 1.00 96.50 89 VAL A N 1
ATOM 714 C CA . VAL A 1 89 ? -12.244 -2.411 10.828 1.00 96.50 89 VAL A CA 1
ATOM 715 C C . VAL A 1 89 ? -11.292 -3.352 11.574 1.00 96.50 89 VAL A C 1
ATOM 717 O O . VAL A 1 89 ? -10.276 -2.902 12.108 1.00 96.50 89 VAL A O 1
ATOM 720 N N . ALA A 1 90 ? -11.588 -4.654 11.606 1.00 97.25 90 ALA A N 1
ATOM 721 C CA . ALA A 1 90 ? -10.768 -5.633 12.312 1.00 97.25 90 ALA A CA 1
ATOM 722 C C . ALA A 1 90 ? -9.407 -5.802 11.625 1.00 97.25 90 ALA A C 1
ATOM 724 O O . ALA A 1 90 ? -8.366 -5.646 12.270 1.00 97.25 90 ALA A O 1
ATOM 725 N N . ALA A 1 91 ? -9.402 -6.032 10.309 1.00 97.62 91 ALA A N 1
ATOM 726 C CA . ALA A 1 91 ? -8.166 -6.140 9.544 1.00 97.62 91 ALA A CA 1
ATOM 727 C C . ALA A 1 91 ? -7.386 -4.815 9.526 1.00 97.62 91 ALA A C 1
ATOM 729 O O . ALA A 1 91 ? -6.153 -4.827 9.620 1.00 97.62 91 ALA A O 1
ATOM 730 N N . ALA A 1 92 ? -8.079 -3.671 9.475 1.00 97.81 92 ALA A N 1
ATOM 731 C CA . ALA A 1 92 ? -7.449 -2.358 9.574 1.00 97.81 92 ALA A CA 1
ATOM 732 C C . ALA A 1 92 ? -6.672 -2.201 10.890 1.00 97.81 92 ALA A C 1
ATOM 734 O O . ALA A 1 92 ? -5.474 -1.902 10.879 1.00 97.81 92 ALA A O 1
ATOM 735 N N . ARG A 1 93 ? -7.328 -2.500 12.022 1.00 97.25 93 ARG A N 1
ATOM 736 C CA . ARG A 1 93 ? -6.740 -2.463 13.368 1.00 97.25 93 ARG A CA 1
ATOM 737 C C . ARG A 1 93 ? -5.484 -3.329 13.458 1.00 97.25 93 ARG A C 1
ATOM 739 O O . ARG A 1 93 ? -4.444 -2.844 13.904 1.00 97.25 93 ARG A O 1
ATOM 746 N N . THR A 1 94 ? -5.555 -4.579 12.997 1.00 97.31 94 THR A N 1
ATOM 747 C CA . THR A 1 94 ? -4.413 -5.507 13.001 1.00 97.31 94 THR A CA 1
ATOM 748 C C . THR A 1 94 ? -3.220 -4.949 12.228 1.00 97.31 94 THR A C 1
ATOM 750 O O . THR A 1 94 ? -2.092 -4.995 12.719 1.00 97.31 94 THR A O 1
ATOM 753 N N . ASN A 1 95 ? -3.448 -4.390 11.038 1.00 97.06 95 ASN A N 1
ATOM 754 C CA . ASN A 1 95 ? -2.366 -3.863 10.211 1.00 97.06 95 ASN A CA 1
ATOM 755 C C . ASN A 1 95 ? -1.764 -2.573 10.789 1.00 97.06 95 ASN A C 1
ATOM 757 O O . ASN A 1 95 ? -0.542 -2.441 10.815 1.00 97.06 95 ASN A O 1
ATOM 761 N N . PHE A 1 96 ? -2.570 -1.662 11.343 1.00 95.69 96 PHE A N 1
ATOM 762 C CA . PHE A 1 96 ? -2.035 -0.481 12.033 1.00 95.69 96 PHE A CA 1
ATOM 763 C C . PHE A 1 96 ? -1.205 -0.850 13.266 1.00 95.69 96 PHE A C 1
ATOM 765 O O . PHE A 1 96 ? -0.124 -0.294 13.464 1.00 95.69 96 PHE A O 1
ATOM 772 N N . GLN A 1 97 ? -1.653 -1.830 14.057 1.00 94.94 97 GLN A N 1
ATOM 773 C CA . GLN A 1 97 ? -0.876 -2.356 15.181 1.00 94.94 97 GLN A CA 1
ATOM 774 C C . GLN A 1 97 ? 0.473 -2.909 14.701 1.00 94.94 97 GLN A C 1
ATOM 776 O O . GLN A 1 97 ? 1.512 -2.597 15.284 1.00 94.94 97 GLN A O 1
ATOM 781 N N . LYS A 1 98 ? 0.470 -3.676 13.602 1.00 94.94 98 LYS A N 1
ATOM 782 C CA . LYS A 1 98 ? 1.692 -4.242 13.024 1.00 94.94 98 LYS A CA 1
ATOM 783 C C . LYS A 1 98 ? 2.644 -3.160 12.521 1.00 94.94 98 LYS A C 1
ATOM 785 O O . LYS A 1 98 ? 3.840 -3.263 12.769 1.00 94.94 98 LYS A O 1
ATOM 790 N N . ALA A 1 99 ? 2.132 -2.101 11.889 1.00 93.56 99 ALA A N 1
ATOM 791 C CA . ALA A 1 99 ? 2.938 -0.956 11.461 1.00 93.56 99 ALA A CA 1
ATOM 792 C C . ALA A 1 99 ? 3.691 -0.312 12.641 1.00 93.56 99 ALA A C 1
ATOM 794 O O . ALA A 1 99 ? 4.880 -0.017 12.527 1.00 93.56 99 ALA A O 1
ATOM 795 N N . ILE A 1 100 ? 3.015 -0.147 13.784 1.00 92.62 100 ILE A N 1
ATOM 796 C CA . ILE A 1 100 ? 3.600 0.405 15.017 1.00 92.62 100 ILE A CA 1
ATOM 797 C C . ILE A 1 100 ? 4.624 -0.559 15.632 1.00 92.62 100 ILE A C 1
ATOM 799 O O . ILE A 1 100 ? 5.669 -0.117 16.101 1.00 92.62 100 ILE A O 1
ATOM 803 N N . GLU A 1 101 ? 4.344 -1.864 15.619 1.00 92.19 101 GLU A N 1
ATOM 804 C CA . GLU A 1 101 ? 5.249 -2.897 16.140 1.00 92.19 101 GLU A CA 1
ATOM 805 C C . GLU A 1 101 ? 6.573 -2.940 15.364 1.00 92.19 101 GLU A C 1
ATOM 807 O O . GLU A 1 101 ? 7.640 -3.025 15.970 1.00 92.19 101 GLU A O 1
ATOM 812 N N . VAL A 1 102 ? 6.520 -2.865 14.027 1.00 89.38 102 VAL A N 1
ATOM 813 C CA . VAL A 1 102 ? 7.722 -3.009 13.188 1.00 89.38 102 VAL A CA 1
ATOM 814 C C . VAL A 1 102 ? 8.574 -1.741 13.103 1.00 89.38 102 VAL A C 1
ATOM 816 O O . VAL A 1 102 ? 9.766 -1.855 12.825 1.00 89.38 102 VAL A O 1
ATOM 819 N N . ALA A 1 103 ? 8.014 -0.553 13.369 1.00 84.31 103 ALA A N 1
ATOM 820 C CA . ALA A 1 103 ? 8.774 0.701 13.429 1.00 84.31 103 ALA A CA 1
ATOM 821 C C . ALA A 1 103 ? 8.292 1.643 14.555 1.00 84.31 103 ALA A C 1
ATOM 823 O O . ALA A 1 103 ? 7.695 2.690 14.290 1.00 84.31 103 ALA A O 1
ATOM 824 N N . PRO A 1 104 ? 8.592 1.335 15.831 1.00 67.25 104 PRO A N 1
ATOM 825 C CA . PRO A 1 104 ? 8.045 2.073 16.975 1.00 67.25 104 PRO A CA 1
ATOM 826 C C . PRO A 1 104 ? 8.420 3.566 17.019 1.00 67.25 104 PRO A C 1
ATOM 828 O O . PRO A 1 104 ? 7.682 4.362 17.603 1.00 67.25 104 PRO A O 1
ATOM 831 N N . ALA A 1 105 ? 9.546 3.947 16.403 1.00 62.41 105 ALA A N 1
ATOM 832 C CA . ALA A 1 105 ? 10.192 5.256 16.547 1.00 62.41 105 ALA A CA 1
ATOM 833 C C . ALA A 1 105 ? 10.090 6.182 15.313 1.00 62.41 105 ALA A C 1
ATOM 835 O O . ALA A 1 105 ? 10.706 7.245 15.300 1.00 62.41 105 ALA A O 1
ATOM 836 N N . GLU A 1 106 ? 9.336 5.814 14.274 1.00 63.06 106 GLU A N 1
ATOM 837 C CA . GLU A 1 106 ? 9.303 6.573 13.015 1.00 63.06 106 GLU A CA 1
ATOM 838 C C . GLU A 1 106 ? 8.054 7.458 12.875 1.00 63.06 106 GLU A C 1
ATOM 840 O O . GLU A 1 106 ? 6.936 7.010 13.146 1.00 63.06 106 GLU A O 1
ATOM 845 N N . GLN A 1 107 ? 8.229 8.685 12.352 1.00 60.28 107 GLN A N 1
ATOM 846 C CA . GLN A 1 107 ? 7.146 9.616 11.968 1.00 60.28 107 GLN A CA 1
ATOM 847 C C . GLN A 1 107 ? 6.054 8.947 11.105 1.00 60.28 107 GLN A C 1
ATOM 849 O O . GLN A 1 107 ? 4.893 9.351 11.165 1.00 60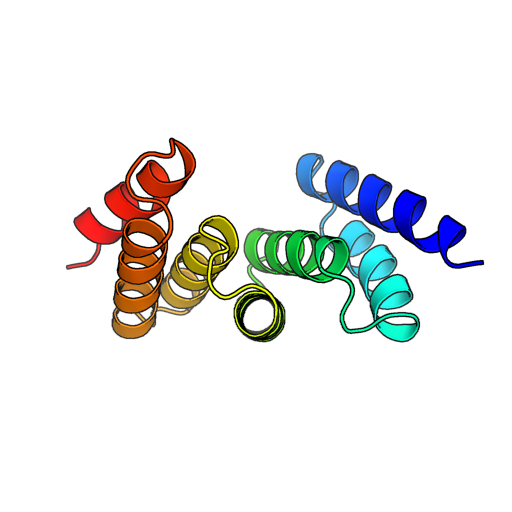.28 107 GLN A O 1
ATOM 854 N N . LEU A 1 108 ? 6.399 7.894 10.352 1.00 61.91 108 LEU A N 1
ATOM 855 C CA . LEU A 1 108 ? 5.491 7.135 9.482 1.00 61.91 108 LEU A CA 1
ATOM 856 C C . LEU A 1 108 ? 4.412 6.336 10.236 1.00 61.91 108 LEU A C 1
ATOM 858 O O . LEU A 1 108 ? 3.392 5.979 9.646 1.00 61.91 108 LEU A O 1
ATOM 862 N N . THR A 1 109 ? 4.594 6.067 11.532 1.00 73.44 109 THR A N 1
ATOM 863 C CA . THR A 1 109 ? 3.605 5.334 12.346 1.00 73.44 109 THR A CA 1
ATOM 864 C C . THR A 1 109 ? 2.574 6.239 13.014 1.00 73.44 109 THR A C 1
ATOM 866 O O . THR A 1 109 ? 1.598 5.735 13.567 1.00 73.44 109 THR A O 1
ATOM 869 N N . ASN A 1 110 ? 2.718 7.565 12.919 1.00 84.56 110 ASN A N 1
ATOM 870 C CA . ASN A 1 110 ? 1.725 8.500 13.453 1.00 84.56 110 ASN A CA 1
ATOM 871 C C . ASN A 1 110 ? 0.385 8.360 12.732 1.00 84.56 110 ASN A C 1
ATOM 873 O O . ASN A 1 110 ? -0.643 8.277 13.389 1.00 84.56 110 ASN A O 1
ATOM 877 N N . THR A 1 111 ? 0.396 8.182 11.408 1.00 88.56 111 THR A N 1
ATOM 878 C CA . THR A 1 111 ? -0.828 7.890 10.650 1.00 88.56 111 THR A CA 1
ATOM 879 C C . THR A 1 111 ? -1.495 6.608 11.151 1.00 88.56 111 THR A C 1
ATOM 881 O O . THR A 1 111 ? -2.693 6.604 11.414 1.00 88.56 111 THR A O 1
ATOM 884 N N . ALA A 1 112 ? -0.729 5.533 11.365 1.00 88.75 112 ALA A N 1
ATOM 885 C CA . ALA A 1 112 ? -1.277 4.295 11.914 1.00 88.75 112 ALA A CA 1
ATOM 886 C C . ALA A 1 112 ? -1.880 4.500 13.317 1.00 88.75 112 ALA A C 1
ATOM 888 O O . ALA A 1 112 ? -2.974 4.008 13.578 1.00 88.75 112 ALA A O 1
ATOM 889 N N . ARG A 1 113 ? -1.219 5.266 14.197 1.00 90.00 113 ARG A N 1
ATOM 890 C CA . ARG A 1 113 ? -1.734 5.610 15.537 1.00 90.00 113 ARG A CA 1
ATOM 891 C C . ARG A 1 113 ? -3.016 6.440 15.474 1.00 90.00 113 ARG A C 1
ATOM 893 O O . ARG A 1 113 ? -3.975 6.111 16.167 1.00 90.00 113 ARG A O 1
ATOM 900 N N . ASP A 1 114 ? -3.047 7.467 14.631 1.00 91.88 114 ASP A N 1
ATOM 901 C CA . ASP A 1 114 ? -4.192 8.369 14.482 1.00 91.88 114 ASP A CA 1
ATOM 902 C C . ASP A 1 114 ? -5.428 7.619 13.990 1.00 91.88 114 ASP A C 1
ATOM 904 O O . ASP A 1 114 ? -6.527 7.806 14.509 1.00 91.88 114 ASP A O 1
ATOM 908 N N . HIS A 1 115 ? -5.256 6.749 12.991 1.00 92.38 115 HIS A N 1
ATOM 909 C CA . HIS A 1 115 ? -6.342 5.911 12.497 1.00 92.38 115 HIS A CA 1
ATOM 910 C C . HIS A 1 115 ? -6.769 4.887 13.549 1.00 92.38 115 HIS A C 1
ATOM 912 O O . HIS A 1 115 ? -7.953 4.809 13.864 1.00 92.38 115 HIS A O 1
ATOM 918 N N . LEU A 1 116 ? -5.821 4.189 14.180 1.00 91.31 116 LEU A N 1
ATOM 919 C CA . LEU A 1 116 ? -6.105 3.214 15.234 1.00 91.31 116 LEU A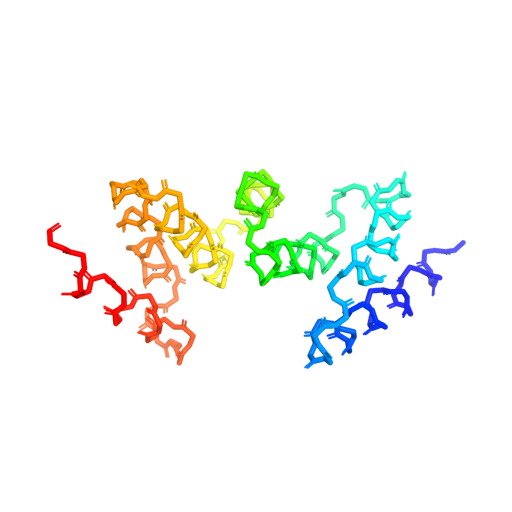 CA 1
ATOM 920 C C . LEU A 1 116 ? -6.909 3.808 16.403 1.00 91.31 116 LEU A C 1
ATOM 922 O O . LEU A 1 116 ? -7.808 3.143 16.911 1.00 91.31 116 LEU A O 1
ATOM 926 N N . ALA A 1 117 ? -6.629 5.053 16.798 1.00 91.38 117 ALA A N 1
ATOM 927 C CA . ALA A 1 117 ? -7.359 5.757 17.855 1.00 91.38 117 ALA A CA 1
ATOM 928 C C . ALA A 1 117 ? -8.804 6.126 17.469 1.00 91.38 117 ALA A C 1
ATOM 930 O O . ALA A 1 117 ? -9.647 6.316 18.345 1.00 91.38 117 ALA A O 1
ATOM 931 N N . ARG A 1 118 ? -9.101 6.238 16.166 1.00 91.25 118 ARG A N 1
ATOM 932 C CA . ARG A 1 118 ? -10.440 6.554 15.640 1.00 91.25 118 ARG A CA 1
ATOM 933 C C . ARG A 1 118 ? -11.291 5.316 15.366 1.00 91.25 118 ARG A C 1
ATOM 935 O O . ARG A 1 118 ? -12.516 5.440 15.307 1.00 91.25 118 ARG A O 1
ATOM 942 N N . LEU A 1 119 ? -10.671 4.146 15.203 1.00 86.75 119 LEU A N 1
ATOM 943 C CA . LEU A 1 119 ? -11.385 2.878 15.062 1.00 86.75 119 LEU A CA 1
ATOM 944 C C . LEU A 1 119 ? -12.070 2.539 16.396 1.00 86.75 119 LEU A C 1
ATOM 946 O O . LEU A 1 119 ? -11.401 2.184 17.372 1.00 86.75 119 LEU A O 1
ATOM 950 N N . LYS A 1 120 ? -13.400 2.666 16.429 1.00 69.44 120 LYS A N 1
ATOM 951 C CA . LYS A 1 120 ? -14.231 2.258 17.570 1.00 69.44 120 LYS A CA 1
ATOM 952 C C . LYS A 1 120 ?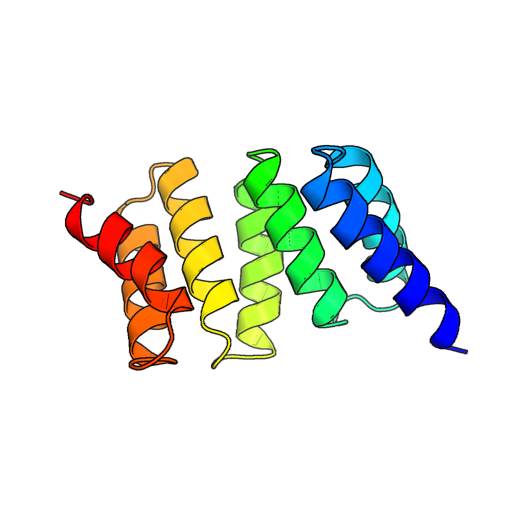 -14.199 0.746 17.798 1.00 69.44 120 LYS A C 1
ATOM 954 O O . LYS A 1 120 ? -13.872 -0.007 16.849 1.00 69.44 120 LYS A O 1
#

pLDDT: mean 92.38, std 10.16, range [48.25, 98.75]

Sequence (120 aa):
KPTYLEPRINLAGIQNQQGKYQQAIDNLEFVRQLDPNHRAMLHTLGDAYLKSKRYDDAIRTLTQLVGRDPKHPYAYTNLGLAYEGKGDVAAARTNFQKAIEVAPAEQLTNTARDHLARLK

Solvent-accessible surface area (backbone atoms only — not comparable to full-atom values): 6125 Å² total; per-residue (Å²): 124,80,79,68,45,56,62,37,43,53,50,21,49,53,26,44,76,70,68,38,28,68,64,16,42,56,40,34,50,59,40,37,75,77,44,74,77,42,62,71,43,33,52,51,42,19,51,25,24,43,78,66,66,38,28,70,59,13,36,57,36,22,52,53,40,36,74,75,39,79,64,45,33,67,42,27,32,52,36,11,54,20,28,44,75,71,65,40,57,67,62,12,45,54,24,18,53,48,12,35,70,57,35,78,88,45,82,79,29,50,62,24,50,57,52,50,74,67,59,125

Radius of gyration: 14.14 Å; Cα contacts (8 Å, |Δi|>4): 167; chains: 1; bounding box: 34×26×36 Å

Mean predicted aligned error: 3.98 Å